Protein AF-K2A3T8-F1 (afdb_monomer)

Sequence (141 aa):
MDLGSLGITDIYPLSGCRWHETGGRLEVPNVKRKTVFPTKDASIVVTLHENHRIYYSSSNTEYKPFLLPPTEGDIRHAVQDYFRNKYNLELSVRPVHCKFFENNAPFVSCNAQIQKGNPIFDIYHKQKSWIFLKNTYTHIQ

Foldseek 3Di:
DDDDDPPPPPDPPDPPDPCVVCVNPPPDPPPPDDPPAPQQQAKEFEFEAAPLFKTFAPDDPARGTDIGGGHPDDPQVVVQCCCCVPPVWGKDKDPFPDWDDDPNGIHTYIYIYTDDDDDPTDIDGPVRVVVVVVVVVPPPD

Radius of gyration: 23.09 Å; Cα contacts (8 Å, |Δi|>4): 206; chains: 1; bounding box: 39×30×77 Å

Organism: NCBI:txid1234023

Solvent-accessible surface area (backbone atoms only — not comparable to full-atom values): 8668 Å² total; per-residue (Å²): 137,90,82,76,84,85,71,79,72,87,55,80,68,51,86,88,36,73,50,54,78,48,72,50,71,81,56,79,78,80,78,74,79,79,76,84,72,64,65,51,71,14,29,35,39,35,45,41,28,43,94,83,49,40,31,45,22,72,40,90,87,52,89,34,61,40,81,43,76,48,45,91,66,59,67,58,57,55,53,35,51,50,37,32,76,76,61,56,27,43,55,52,61,50,72,76,78,48,76,51,70,59,95,89,41,44,34,35,32,31,46,31,31,69,75,44,67,75,84,92,52,48,79,40,51,50,88,66,50,51,61,56,58,46,53,78,63,65,78,76,126

pLDDT: mean 81.4, std 18.1, range [31.66, 98.0]

Secondary structure (DSSP, 8-state):
-----------SSPTT-HHHHHTTTTS-----------SSS-EEEEEEEETTTEEE-SSSSS--PEEE---SS-HHHHHHHHHHHHH--EEEEPPP-EEEEETTEEEEEEEEEEEES---SPEEEHHHHHHHHHHHHHS--

Structure (mmCIF, N/CA/C/O backbone):
data_AF-K2A3T8-F1
#
_entry.id   AF-K2A3T8-F1
#
loop_
_atom_site.group_PDB
_atom_site.id
_atom_site.type_symbol
_atom_site.label_atom_id
_atom_site.label_alt_id
_atom_site.label_comp_id
_atom_site.label_asym_id
_atom_site.label_entity_id
_atom_site.label_seq_id
_atom_site.pdbx_PDB_ins_code
_atom_site.Cartn_x
_atom_site.Cartn_y
_atom_site.Cartn_z
_atom_site.occupancy
_atom_site.B_iso_or_equiv
_atom_site.auth_seq_id
_atom_site.auth_comp_id
_atom_site.auth_asym_id
_atom_site.auth_atom_id
_atom_site.pdbx_PDB_model_num
ATOM 1 N N . MET A 1 1 ? -19.105 10.559 -60.569 1.00 38.28 1 MET A N 1
ATOM 2 C CA . MET A 1 1 ? -17.667 10.341 -60.808 1.00 38.28 1 MET A CA 1
ATOM 3 C C . MET A 1 1 ? -16.965 10.778 -59.548 1.00 38.28 1 MET A C 1
ATOM 5 O O . MET A 1 1 ? -17.120 11.922 -59.146 1.00 38.28 1 MET A O 1
ATOM 9 N N . ASP A 1 2 ? -16.371 9.806 -58.875 1.00 41.78 2 ASP A N 1
ATOM 10 C CA . ASP A 1 2 ? -15.718 9.926 -57.579 1.00 41.78 2 ASP A CA 1
ATOM 11 C C . ASP A 1 2 ? -14.311 10.516 -57.772 1.00 41.78 2 ASP A C 1
ATOM 13 O O . ASP A 1 2 ? -13.561 10.038 -58.624 1.00 41.78 2 ASP A O 1
ATOM 17 N N . LEU A 1 3 ? -13.973 11.572 -57.030 1.00 44.66 3 LEU A N 1
ATOM 18 C CA . LEU A 1 3 ? -12.628 12.152 -56.967 1.00 44.66 3 LEU A CA 1
ATOM 19 C C . LEU A 1 3 ? -12.259 12.372 -55.496 1.00 44.66 3 LEU A C 1
ATOM 21 O O . LEU A 1 3 ? -12.270 13.484 -54.979 1.00 44.66 3 LEU A O 1
ATOM 25 N N . GLY A 1 4 ? -11.935 11.258 -54.840 1.00 41.69 4 GLY A N 1
ATOM 26 C CA . GLY A 1 4 ? -10.651 11.113 -54.159 1.00 41.69 4 GLY A CA 1
ATOM 27 C C . GLY A 1 4 ? -10.443 11.963 -52.910 1.00 41.69 4 GLY A C 1
ATOM 28 O O . GLY A 1 4 ? -9.790 12.999 -52.948 1.00 41.69 4 GLY A O 1
ATOM 29 N N . SER A 1 5 ? -10.921 11.429 -51.788 1.00 45.62 5 SER A N 1
ATOM 30 C CA . SER A 1 5 ? -10.419 11.656 -50.429 1.00 45.62 5 SER A CA 1
ATOM 31 C C . SER A 1 5 ? -8.904 11.951 -50.384 1.00 45.62 5 SER A C 1
ATOM 33 O O . SER A 1 5 ? -8.080 11.059 -50.583 1.00 45.62 5 SER A O 1
ATOM 35 N N . LEU A 1 6 ? -8.525 13.192 -50.061 1.00 46.28 6 LEU A N 1
ATOM 36 C CA . LEU A 1 6 ? -7.175 13.538 -49.598 1.00 46.28 6 LEU A CA 1
ATOM 37 C C . LEU A 1 6 ? -7.050 13.112 -48.129 1.00 46.28 6 LEU A C 1
ATOM 39 O O . LEU A 1 6 ? -7.064 13.921 -47.204 1.00 46.28 6 LEU A O 1
ATOM 43 N N . GLY A 1 7 ? -7.000 11.797 -47.922 1.00 49.09 7 GLY A N 1
ATOM 44 C CA . GLY A 1 7 ? -6.637 11.196 -46.651 1.00 49.09 7 GLY A CA 1
ATOM 45 C C . GLY A 1 7 ? -5.156 11.439 -46.398 1.00 49.09 7 GLY A C 1
ATOM 46 O O . GLY A 1 7 ? -4.314 10.685 -46.881 1.00 49.09 7 GLY A O 1
ATOM 47 N N . ILE A 1 8 ? -4.830 12.485 -45.639 1.00 57.69 8 ILE A N 1
ATOM 48 C CA . ILE A 1 8 ? -3.545 12.542 -44.943 1.00 57.69 8 ILE A CA 1
ATOM 49 C C . ILE A 1 8 ? -3.623 11.419 -43.915 1.00 57.69 8 ILE A C 1
ATOM 51 O O . ILE A 1 8 ? -4.215 11.561 -42.851 1.00 57.69 8 ILE A O 1
ATOM 55 N N . THR A 1 9 ? -3.143 10.240 -44.292 1.00 56.59 9 THR A N 1
ATOM 56 C CA . THR A 1 9 ? -2.990 9.144 -43.353 1.00 56.59 9 THR A CA 1
ATOM 57 C C . THR A 1 9 ? -1.958 9.612 -42.336 1.00 56.59 9 THR A C 1
ATOM 59 O O . THR A 1 9 ? -0.800 9.815 -42.706 1.00 56.59 9 THR A O 1
ATOM 62 N N . ASP A 1 10 ? -2.386 9.821 -41.093 1.00 56.00 10 ASP A N 1
ATOM 63 C CA . ASP A 1 10 ? -1.557 10.146 -39.926 1.00 56.00 10 ASP A CA 1
ATOM 64 C C . ASP A 1 10 ? -0.589 8.988 -39.600 1.00 56.00 10 ASP A C 1
ATOM 66 O O . ASP A 1 10 ? -0.636 8.368 -38.538 1.00 56.00 10 ASP A O 1
ATOM 70 N N . ILE A 1 11 ? 0.274 8.624 -40.549 1.00 67.19 11 ILE A N 1
ATOM 71 C CA . ILE A 1 11 ? 1.255 7.559 -40.394 1.00 67.19 11 ILE A CA 1
ATOM 72 C C . ILE A 1 11 ? 2.473 8.206 -39.761 1.00 67.19 11 ILE A C 1
ATOM 74 O O . ILE A 1 11 ? 3.304 8.826 -40.423 1.00 67.19 11 ILE A O 1
ATOM 78 N N . TYR A 1 12 ? 2.542 8.091 -38.439 1.00 64.81 12 TYR A N 1
ATOM 79 C CA . TYR A 1 12 ? 3.773 8.347 -37.720 1.00 64.81 12 TYR A CA 1
ATOM 80 C C . TYR A 1 12 ? 4.693 7.124 -37.854 1.00 64.81 12 TYR A C 1
ATOM 82 O O . TYR A 1 12 ? 4.239 5.997 -37.640 1.00 64.81 12 TYR A O 1
ATOM 90 N N . PRO A 1 13 ? 5.980 7.324 -38.166 1.00 73.94 13 PRO A N 1
ATOM 91 C CA . PRO A 1 13 ? 6.664 8.606 -38.348 1.00 73.94 13 PRO A CA 1
ATOM 92 C C . PRO A 1 13 ? 6.435 9.194 -39.743 1.00 73.94 13 PRO A C 1
ATOM 94 O O . PRO A 1 13 ? 6.400 8.457 -40.724 1.00 73.94 13 PRO A O 1
ATOM 97 N N . LEU A 1 14 ? 6.342 10.529 -39.820 1.00 81.62 14 LEU A N 1
ATOM 98 C CA . LEU A 1 14 ? 6.096 11.260 -41.068 1.00 81.62 14 LEU A CA 1
ATOM 99 C C . LEU A 1 14 ? 7.104 10.853 -42.154 1.00 81.62 14 LEU A C 1
ATOM 101 O O . LEU A 1 14 ? 8.319 10.899 -41.932 1.00 81.62 14 LEU A O 1
ATOM 105 N N . SER A 1 15 ? 6.614 10.494 -43.340 1.00 77.00 15 SER A N 1
ATOM 106 C CA . SER A 1 15 ? 7.471 10.176 -44.484 1.00 77.00 15 SER A CA 1
ATOM 107 C C . SER A 1 15 ? 8.388 11.363 -44.810 1.00 77.00 15 SER A C 1
ATOM 109 O O . SER A 1 15 ? 7.907 12.484 -44.963 1.00 77.00 15 SER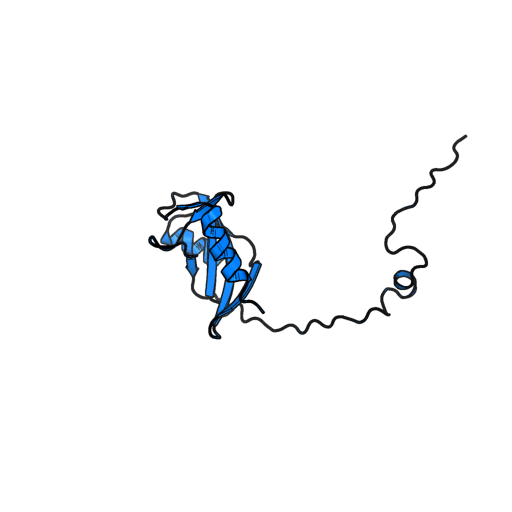 A O 1
ATOM 111 N N . GLY A 1 16 ? 9.699 11.122 -44.904 1.00 79.19 16 GLY A N 1
ATOM 112 C CA . GLY A 1 16 ? 10.710 12.161 -45.161 1.00 79.19 16 GLY A CA 1
ATOM 113 C C . GLY A 1 16 ? 11.230 12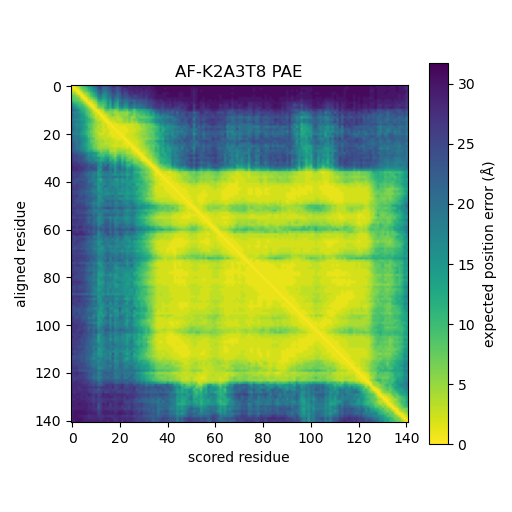.887 -43.914 1.00 79.19 16 GLY A C 1
ATOM 114 O O . GLY A 1 16 ? 12.072 13.773 -44.027 1.00 79.19 16 GLY A O 1
ATOM 115 N N . CYS A 1 17 ? 10.775 12.532 -42.706 1.00 84.00 17 CYS A N 1
ATOM 116 C CA . CYS A 1 17 ? 11.461 12.998 -41.503 1.00 84.00 17 CYS A CA 1
ATOM 117 C C . CYS A 1 17 ? 12.755 12.199 -41.276 1.00 84.00 17 CYS A C 1
ATOM 119 O O . CYS A 1 17 ? 12.817 10.990 -41.508 1.00 84.00 17 CYS A O 1
ATOM 121 N N . ARG A 1 18 ? 13.783 12.867 -40.742 1.00 83.38 18 ARG A N 1
ATOM 122 C CA . ARG A 1 18 ? 15.110 12.278 -40.486 1.00 83.38 18 ARG A CA 1
ATOM 123 C C . ARG A 1 18 ? 15.051 11.020 -39.613 1.00 83.38 18 ARG A C 1
ATOM 125 O O . ARG A 1 18 ? 15.867 10.116 -39.769 1.00 83.38 18 ARG A O 1
ATOM 132 N N . TRP A 1 19 ? 14.077 10.943 -38.708 1.00 84.81 19 TRP A N 1
ATOM 133 C CA . TRP A 1 19 ? 13.829 9.750 -37.899 1.00 84.81 19 TRP A CA 1
ATOM 134 C C . TRP A 1 19 ? 13.399 8.560 -38.767 1.00 84.81 19 TRP A C 1
ATOM 136 O O . TRP A 1 19 ? 13.959 7.477 -38.624 1.00 84.81 19 TRP A O 1
ATOM 146 N N . HIS A 1 20 ? 12.457 8.768 -39.695 1.00 84.81 20 HIS A N 1
ATOM 147 C CA . HIS A 1 20 ? 11.949 7.741 -40.611 1.00 84.81 20 HIS A CA 1
ATOM 148 C C . HIS A 1 20 ? 13.049 7.241 -41.556 1.00 84.81 20 HIS A C 1
ATOM 150 O O . HIS A 1 20 ? 13.225 6.039 -41.723 1.00 84.81 20 HIS A O 1
ATOM 156 N N . GLU A 1 21 ? 13.840 8.154 -42.121 1.00 87.62 21 GLU A N 1
ATOM 157 C CA . GLU A 1 21 ? 14.947 7.826 -43.034 1.00 87.62 21 GLU A CA 1
ATOM 158 C C . GLU A 1 21 ? 16.071 7.037 -42.355 1.00 87.62 21 GLU A C 1
ATOM 160 O O . GLU A 1 21 ? 16.705 6.179 -42.965 1.00 87.62 21 GLU A O 1
ATOM 165 N N . THR A 1 22 ? 16.322 7.322 -41.077 1.00 87.06 22 THR A N 1
ATOM 166 C CA . THR A 1 22 ? 17.421 6.706 -40.324 1.00 87.06 22 THR A CA 1
ATOM 167 C C . THR A 1 22 ? 16.967 5.545 -39.449 1.00 87.06 22 THR A C 1
ATOM 169 O O . THR A 1 22 ? 17.801 4.922 -38.792 1.00 87.06 22 THR A O 1
ATOM 172 N N . GLY A 1 23 ? 15.663 5.253 -39.409 1.00 84.88 23 GLY A N 1
ATOM 173 C CA . GLY A 1 23 ? 15.068 4.288 -38.484 1.00 84.88 23 GLY A CA 1
ATOM 174 C C . GLY A 1 23 ? 15.409 4.585 -37.020 1.00 84.88 23 GLY A C 1
ATOM 175 O O . GLY A 1 23 ? 15.660 3.659 -36.252 1.00 84.88 23 GLY A O 1
ATOM 176 N N . GLY A 1 24 ? 15.537 5.865 -36.658 1.00 82.62 24 GLY A N 1
ATOM 177 C CA . GLY A 1 24 ? 15.935 6.300 -35.317 1.00 82.62 24 GLY A CA 1
ATOM 178 C C . GLY A 1 24 ? 17.398 6.020 -34.935 1.00 82.62 24 GLY A C 1
ATOM 179 O O . GLY A 1 24 ? 17.764 6.213 -33.781 1.00 82.62 24 GLY A O 1
ATOM 180 N N . ARG A 1 25 ? 18.269 5.594 -35.863 1.00 85.44 25 ARG A N 1
ATOM 181 C CA . ARG A 1 25 ? 19.685 5.267 -35.565 1.00 85.44 25 ARG A CA 1
ATOM 182 C C . ARG A 1 25 ? 20.537 6.462 -35.132 1.00 85.44 25 ARG A C 1
ATOM 184 O O . ARG A 1 25 ? 21.615 6.261 -34.584 1.00 85.44 25 ARG A O 1
ATOM 191 N N . LEU A 1 26 ? 20.087 7.683 -35.417 1.00 86.88 26 LEU A N 1
ATOM 192 C CA . LEU A 1 26 ? 20.766 8.914 -35.003 1.00 86.88 26 LEU A CA 1
ATOM 193 C C . LEU A 1 26 ? 20.312 9.422 -33.630 1.00 86.88 26 LEU A C 1
ATOM 195 O O . LEU A 1 26 ? 20.892 10.382 -33.125 1.00 86.88 26 LEU A O 1
ATOM 199 N N . GLU A 1 27 ? 19.290 8.808 -33.031 1.00 84.06 27 GLU A N 1
ATOM 200 C CA . GLU A 1 27 ? 18.873 9.147 -31.675 1.00 84.06 27 GLU A CA 1
ATOM 201 C C . GLU A 1 27 ? 19.973 8.741 -30.697 1.00 84.06 27 GLU A C 1
ATOM 203 O O . GLU A 1 27 ? 20.479 7.618 -30.744 1.00 84.06 27 GLU A O 1
ATOM 208 N N . VAL A 1 28 ? 20.339 9.644 -29.786 1.00 82.69 28 VAL A N 1
ATOM 209 C CA . VAL A 1 28 ? 21.271 9.308 -28.708 1.00 82.69 28 VAL A CA 1
ATOM 210 C C . VAL A 1 28 ? 20.575 8.274 -27.822 1.00 82.69 28 VAL A C 1
ATOM 212 O O . VAL A 1 28 ? 19.563 8.603 -27.194 1.00 82.69 28 VAL A O 1
ATOM 215 N N . PRO A 1 29 ? 21.072 7.025 -27.740 1.00 76.81 29 PRO A N 1
ATOM 216 C CA . PRO A 1 29 ? 20.450 6.035 -26.885 1.00 76.81 29 PRO A CA 1
ATOM 217 C C . PRO A 1 29 ? 20.569 6.520 -25.443 1.00 76.81 29 PRO A C 1
ATOM 219 O O . PRO A 1 29 ? 21.664 6.630 -24.890 1.00 76.81 29 PRO A O 1
ATOM 222 N N . ASN A 1 30 ? 19.432 6.812 -24.813 1.00 75.50 30 ASN A N 1
ATOM 223 C CA . ASN A 1 30 ? 19.402 7.066 -23.383 1.00 75.50 30 ASN A CA 1
ATOM 224 C C . ASN A 1 30 ? 19.631 5.729 -22.668 1.00 75.50 30 ASN A C 1
ATOM 226 O O . ASN A 1 30 ? 18.689 4.985 -22.377 1.00 75.50 30 ASN A O 1
ATOM 230 N N . VAL A 1 31 ? 20.901 5.388 -22.442 1.00 73.56 31 VAL A N 1
ATOM 231 C CA . VAL A 1 31 ? 21.294 4.206 -21.675 1.00 73.56 31 VAL A CA 1
ATOM 232 C C . VAL A 1 31 ? 20.960 4.478 -20.212 1.00 73.56 31 VAL A C 1
ATOM 234 O O . VAL A 1 31 ? 21.792 4.927 -19.424 1.00 73.56 31 VAL A O 1
ATOM 237 N N . LYS A 1 32 ? 19.706 4.213 -19.837 1.00 67.56 32 LYS A N 1
ATOM 238 C CA . LYS A 1 32 ? 19.277 4.242 -18.439 1.00 67.56 32 LYS A CA 1
ATOM 239 C C . LYS A 1 32 ? 20.084 3.190 -17.682 1.00 67.56 32 LYS A C 1
ATOM 241 O O . LYS A 1 32 ? 19.848 1.991 -17.839 1.00 67.56 32 LYS A O 1
ATOM 246 N N . ARG A 1 33 ? 21.039 3.630 -16.858 1.00 60.06 33 ARG A N 1
ATOM 247 C CA . ARG A 1 33 ? 21.723 2.755 -15.899 1.00 60.06 33 ARG A CA 1
ATOM 248 C C . ARG A 1 33 ? 20.653 2.175 -14.976 1.00 60.06 33 ARG A C 1
ATOM 250 O O . ARG A 1 33 ? 20.040 2.908 -14.206 1.00 60.06 33 ARG A O 1
ATOM 257 N N . LYS A 1 34 ? 20.386 0.872 -15.088 1.00 59.66 34 LYS A N 1
ATOM 258 C CA . LYS A 1 34 ? 19.485 0.178 -14.165 1.00 59.66 34 LYS A CA 1
ATOM 259 C C . LYS A 1 34 ? 20.197 0.078 -12.820 1.00 59.66 34 LYS A C 1
ATOM 261 O O . LYS A 1 34 ? 21.029 -0.803 -12.629 1.00 59.66 34 LYS A O 1
ATOM 266 N N . THR A 1 35 ? 19.884 0.973 -11.893 1.00 66.19 35 THR A N 1
ATOM 267 C CA . THR A 1 35 ? 20.132 0.710 -10.478 1.00 66.19 35 THR A CA 1
ATOM 268 C C . THR A 1 35 ? 19.235 -0.460 -10.075 1.00 66.19 35 THR A C 1
ATOM 270 O O . THR A 1 35 ? 18.012 -0.414 -10.224 1.00 66.19 35 THR A O 1
ATOM 273 N N . VAL A 1 36 ? 19.846 -1.571 -9.661 1.00 80.94 36 VAL A N 1
ATOM 274 C CA . VAL A 1 36 ? 19.098 -2.747 -9.208 1.00 80.94 36 VAL A CA 1
ATOM 275 C C . VAL A 1 36 ? 18.532 -2.415 -7.834 1.00 80.94 36 VAL A C 1
ATOM 277 O O . VAL A 1 36 ? 19.265 -2.336 -6.856 1.00 80.94 36 VAL A O 1
ATOM 280 N N . PHE A 1 37 ? 17.226 -2.167 -7.768 1.00 87.06 37 PHE A N 1
ATOM 281 C CA . PHE A 1 37 ? 16.548 -1.930 -6.499 1.00 87.06 37 PHE A CA 1
ATOM 282 C C . PHE A 1 37 ? 16.298 -3.271 -5.782 1.00 87.06 37 PHE A C 1
ATOM 284 O O . PHE A 1 37 ? 15.644 -4.138 -6.385 1.00 87.06 37 PHE A O 1
ATOM 291 N N . PRO A 1 38 ? 16.748 -3.450 -4.522 1.00 90.81 38 PRO A N 1
ATOM 292 C CA . PRO A 1 38 ? 16.603 -4.693 -3.761 1.00 90.81 38 PRO A CA 1
ATOM 293 C C . PRO A 1 38 ? 15.147 -4.879 -3.315 1.00 90.81 38 PRO A C 1
ATOM 295 O O . PRO A 1 38 ? 14.762 -4.627 -2.183 1.00 90.81 38 PRO A O 1
ATOM 298 N N . THR A 1 39 ? 14.295 -5.286 -4.257 1.00 89.50 39 THR A N 1
ATOM 299 C CA . THR A 1 39 ? 12.838 -5.346 -4.049 1.00 89.50 39 THR A CA 1
ATOM 300 C C . THR A 1 39 ? 12.451 -6.416 -3.020 1.00 89.50 39 THR A C 1
ATOM 302 O O . THR A 1 39 ? 11.448 -6.245 -2.341 1.00 89.50 39 THR A O 1
ATOM 305 N N . LYS A 1 40 ? 13.244 -7.488 -2.891 1.00 90.62 40 LYS A N 1
ATOM 306 C CA . LYS A 1 40 ? 13.004 -8.576 -1.928 1.00 90.62 40 LYS A CA 1
ATOM 307 C C . LYS A 1 40 ? 13.293 -8.170 -0.483 1.00 90.62 40 LYS A C 1
ATOM 309 O O . LYS A 1 40 ? 12.602 -8.623 0.418 1.00 90.62 40 LYS A O 1
ATOM 314 N N . ASP A 1 41 ? 14.263 -7.280 -0.289 1.00 92.69 41 ASP A N 1
ATOM 315 C CA . ASP A 1 41 ? 14.647 -6.766 1.030 1.00 92.69 41 ASP A CA 1
ATOM 316 C C . ASP A 1 41 ? 13.826 -5.528 1.421 1.00 92.69 41 ASP A C 1
ATOM 318 O O . ASP A 1 41 ? 13.972 -4.990 2.518 1.00 92.69 41 ASP A O 1
ATOM 322 N N . ALA A 1 42 ? 12.964 -5.053 0.515 1.00 94.38 42 ALA A N 1
ATOM 323 C CA . ALA A 1 42 ? 12.215 -3.826 0.695 1.00 94.38 42 ALA A CA 1
ATOM 324 C C . ALA A 1 42 ? 10.978 -4.025 1.566 1.00 94.38 42 ALA A C 1
ATOM 326 O O . ALA A 1 42 ? 10.119 -4.855 1.267 1.00 94.38 42 ALA A O 1
ATOM 327 N N . SER A 1 43 ? 10.844 -3.192 2.595 1.00 96.38 43 SER A N 1
ATOM 328 C CA . SER A 1 43 ? 9.613 -3.133 3.384 1.00 96.38 43 SER A CA 1
ATOM 329 C C . SER A 1 43 ? 8.476 -2.540 2.553 1.00 96.38 43 SER A C 1
ATOM 331 O O . SER A 1 43 ? 8.692 -1.694 1.679 1.00 96.38 43 SER A O 1
ATOM 333 N N . ILE A 1 44 ? 7.248 -2.983 2.810 1.00 96.38 44 ILE A N 1
ATOM 334 C CA . ILE A 1 44 ? 6.098 -2.646 1.971 1.00 96.38 44 ILE A CA 1
ATOM 335 C C . ILE A 1 44 ? 5.245 -1.604 2.687 1.00 96.38 44 ILE A C 1
ATOM 337 O O . ILE A 1 44 ? 4.639 -1.871 3.724 1.00 96.38 44 ILE A O 1
ATOM 341 N N . VAL A 1 45 ? 5.161 -0.418 2.097 1.00 95.75 45 VAL A N 1
ATOM 342 C CA . VAL A 1 45 ? 4.259 0.652 2.511 1.00 95.75 45 VAL A CA 1
ATOM 343 C C . VAL A 1 45 ? 2.940 0.487 1.763 1.00 95.75 45 VAL A C 1
ATOM 345 O O . VAL A 1 45 ? 2.884 0.566 0.533 1.00 95.75 45 VAL A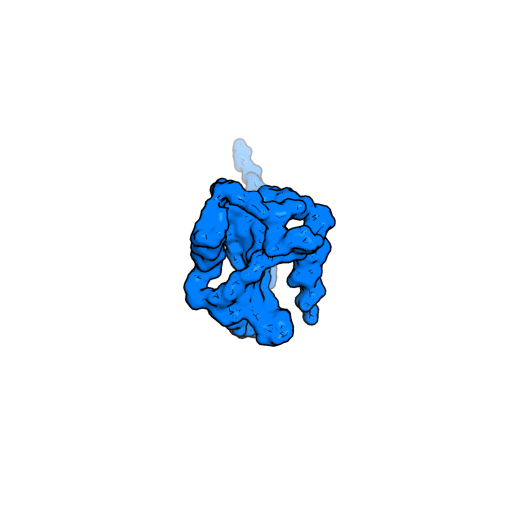 O 1
ATOM 348 N N . VAL A 1 46 ? 1.860 0.250 2.503 1.00 95.75 46 VAL A N 1
ATOM 349 C CA . VAL A 1 46 ? 0.520 0.050 1.949 1.00 95.75 46 VAL A CA 1
ATOM 350 C C . VAL A 1 46 ? -0.371 1.222 2.327 1.00 95.75 46 VAL A C 1
ATOM 352 O O . VAL A 1 46 ? -0.682 1.449 3.498 1.00 95.75 46 VAL A O 1
ATOM 355 N N . THR A 1 47 ? -0.831 1.945 1.311 1.00 94.25 47 THR A N 1
ATOM 356 C CA . THR A 1 47 ? -1.898 2.935 1.465 1.00 94.25 47 THR A CA 1
ATOM 357 C C . THR A 1 47 ? -3.240 2.245 1.266 1.00 94.25 47 THR A C 1
ATOM 359 O O . THR A 1 47 ? -3.599 1.889 0.139 1.00 94.25 47 THR A O 1
ATOM 362 N N . LEU A 1 48 ? -3.975 2.051 2.359 1.00 95.00 48 LEU A N 1
ATOM 363 C CA . LEU A 1 48 ? -5.294 1.429 2.341 1.00 95.00 48 LEU A CA 1
ATOM 364 C C . LEU A 1 48 ? -6.374 2.491 2.122 1.00 95.00 48 LEU A C 1
ATOM 366 O O . LEU A 1 48 ? -6.419 3.500 2.828 1.00 95.00 48 LEU A O 1
ATOM 370 N N . HIS A 1 49 ? -7.248 2.273 1.143 1.00 93.00 49 HIS A N 1
ATOM 371 C CA . HIS A 1 49 ? -8.285 3.238 0.801 1.00 93.00 49 HIS A CA 1
ATOM 372 C C . HIS A 1 49 ? -9.595 2.589 0.356 1.00 93.00 49 HIS A C 1
ATOM 374 O O . HIS A 1 49 ? -9.643 1.443 -0.086 1.00 93.00 49 HIS A O 1
ATOM 380 N N . GLU A 1 50 ? -10.651 3.391 0.349 1.00 90.25 50 GLU A N 1
ATOM 381 C CA . GLU A 1 50 ? -11.926 3.081 -0.282 1.00 90.25 50 GLU A CA 1
ATOM 382 C C . GLU A 1 50 ? -12.290 4.208 -1.256 1.00 90.25 50 GLU A C 1
ATOM 384 O O . GLU A 1 50 ? -12.344 5.394 -0.906 1.00 90.25 50 GLU A O 1
ATOM 389 N N . ASN A 1 51 ? -12.453 3.836 -2.531 1.00 85.19 51 ASN A N 1
ATOM 390 C CA . ASN A 1 51 ? -12.839 4.727 -3.632 1.00 85.19 51 ASN A CA 1
ATOM 391 C C . ASN A 1 51 ? -11.999 6.017 -3.767 1.00 85.19 51 ASN A C 1
ATOM 393 O O . ASN A 1 51 ? -12.498 7.029 -4.256 1.00 85.19 51 ASN A O 1
ATOM 397 N N . HIS A 1 52 ? -10.738 6.012 -3.309 1.00 80.50 52 HIS A N 1
ATOM 398 C CA . HIS A 1 52 ? -9.857 7.193 -3.222 1.00 80.50 52 HIS A CA 1
ATOM 399 C C . HIS A 1 52 ? -10.461 8.394 -2.465 1.00 80.50 52 HIS A C 1
ATOM 401 O O . HIS A 1 52 ? -10.017 9.534 -2.633 1.00 80.50 52 HIS A O 1
ATOM 407 N N . ARG A 1 53 ? -11.491 8.150 -1.650 1.00 83.44 53 ARG A N 1
ATOM 408 C CA . ARG A 1 53 ? -12.209 9.162 -0.861 1.00 83.44 53 ARG A CA 1
ATOM 409 C C . ARG A 1 53 ? -11.907 9.010 0.621 1.00 83.44 53 ARG A C 1
ATOM 411 O O . ARG A 1 53 ? -11.679 10.010 1.303 1.00 83.44 53 ARG A O 1
ATOM 418 N N . ILE A 1 54 ? -11.889 7.761 1.071 1.00 88.94 54 ILE A N 1
ATOM 419 C CA . ILE A 1 54 ? -11.610 7.347 2.439 1.00 88.94 54 ILE A CA 1
ATOM 420 C C . ILE A 1 54 ? -10.240 6.681 2.446 1.00 88.94 54 ILE A C 1
ATOM 422 O O . ILE A 1 54 ? -9.951 5.839 1.596 1.00 88.94 54 ILE A O 1
ATOM 426 N N . TYR A 1 55 ? -9.400 7.082 3.390 1.00 91.06 55 TYR A N 1
ATOM 427 C CA . TYR A 1 55 ? -8.105 6.474 3.653 1.00 91.06 55 TYR A CA 1
ATOM 428 C C . TYR A 1 55 ? -8.105 5.945 5.079 1.00 91.06 55 TYR A C 1
ATOM 430 O O . TYR A 1 55 ? -8.568 6.634 5.986 1.00 91.06 55 TYR A O 1
ATOM 438 N N . TYR A 1 56 ? -7.587 4.738 5.264 1.00 92.69 56 TYR A N 1
ATOM 439 C CA . TYR A 1 56 ? -7.527 4.095 6.571 1.00 92.69 56 TYR A CA 1
ATOM 440 C C . TYR A 1 56 ? -6.119 4.204 7.137 1.00 92.69 56 TYR A C 1
ATOM 442 O O . TYR A 1 56 ? -5.141 3.991 6.415 1.00 92.69 56 TYR A O 1
ATOM 450 N N . SER A 1 57 ? -6.029 4.535 8.421 1.00 91.75 57 SER A N 1
ATOM 451 C CA . SER A 1 57 ? -4.759 4.664 9.131 1.00 91.75 57 SER A CA 1
ATOM 452 C C . SER A 1 57 ? -4.428 3.409 9.934 1.00 91.75 57 SER A C 1
ATOM 454 O O . SER A 1 57 ? -5.311 2.760 10.490 1.00 91.75 57 SER A O 1
ATOM 456 N N . SER A 1 58 ? -3.138 3.099 10.043 1.00 90.69 58 SER A N 1
ATOM 457 C CA . SER A 1 58 ? -2.624 2.094 10.980 1.00 90.69 58 SER A CA 1
ATOM 458 C C . SER A 1 58 ? -2.521 2.606 12.426 1.00 90.69 58 SER A C 1
ATOM 460 O O . SER A 1 58 ? -2.236 1.825 13.332 1.00 90.69 58 SER A O 1
ATOM 462 N N . SER A 1 59 ? -2.735 3.907 12.646 1.00 87.56 59 SER A N 1
ATOM 463 C CA . SER A 1 59 ? -2.627 4.587 13.938 1.00 87.56 59 SER A CA 1
ATOM 464 C C . SER A 1 59 ? -3.829 5.492 14.195 1.00 87.56 59 SER A C 1
ATOM 466 O O . SER A 1 59 ? -4.362 6.091 13.259 1.00 87.56 59 SER A O 1
ATOM 468 N N . ASN A 1 60 ? -4.198 5.634 15.470 1.00 83.50 60 ASN A N 1
ATOM 469 C CA . ASN A 1 60 ? -5.378 6.396 15.878 1.00 83.50 60 ASN A CA 1
ATOM 470 C C . ASN A 1 60 ? -5.101 7.884 16.151 1.00 83.50 60 ASN A C 1
ATOM 472 O O . ASN A 1 60 ? -6.020 8.673 16.354 1.00 83.50 60 ASN A O 1
ATOM 476 N N . THR A 1 61 ? -3.830 8.289 16.206 1.00 83.12 61 THR A N 1
ATOM 477 C CA . THR A 1 61 ? -3.450 9.676 16.527 1.00 83.12 61 THR A CA 1
ATOM 478 C C . THR A 1 61 ? -3.244 10.516 15.274 1.00 83.12 61 THR A C 1
ATOM 480 O O . THR A 1 61 ? -3.661 11.670 15.204 1.00 83.12 61 THR A O 1
ATOM 483 N N . GLU A 1 62 ? -2.606 9.938 14.262 1.00 84.12 62 GLU A N 1
ATOM 484 C CA . GLU A 1 62 ? -2.298 10.588 12.995 1.00 84.12 62 GLU A CA 1
ATOM 485 C C . GLU A 1 62 ? -2.392 9.587 11.847 1.00 84.12 62 GLU A C 1
ATOM 487 O O . GLU A 1 62 ? -2.275 8.376 12.046 1.00 84.12 62 GLU A O 1
ATOM 492 N N . TYR A 1 63 ? -2.589 10.102 10.632 1.00 85.44 63 TYR A N 1
ATOM 493 C CA . TYR A 1 63 ? -2.628 9.251 9.452 1.00 85.44 63 TYR A CA 1
ATOM 494 C C . TYR A 1 63 ? -1.267 8.586 9.237 1.00 85.44 63 TYR A C 1
ATOM 496 O O . TYR A 1 63 ? -0.272 9.266 8.981 1.00 85.44 63 TYR A O 1
ATOM 504 N N . LYS A 1 64 ? -1.247 7.253 9.276 1.00 89.31 64 LYS A N 1
ATOM 505 C CA . LYS A 1 64 ? -0.083 6.433 8.951 1.00 89.31 64 LYS A CA 1
ATOM 506 C C . LYS A 1 64 ? -0.461 5.319 7.982 1.00 89.31 64 LYS A C 1
ATOM 508 O O . LYS A 1 64 ? -1.465 4.640 8.206 1.00 89.31 64 LYS A O 1
ATOM 513 N N . PRO A 1 65 ? 0.343 5.084 6.929 1.00 92.00 65 PRO A N 1
ATOM 514 C CA . PRO A 1 65 ? 0.170 3.904 6.096 1.00 92.00 65 PRO A CA 1
ATOM 515 C C . PRO A 1 65 ? 0.449 2.630 6.906 1.00 92.00 65 PRO A C 1
ATOM 517 O O . PRO A 1 65 ? 0.993 2.665 8.015 1.00 92.00 65 PRO A O 1
ATOM 520 N N . PHE A 1 66 ? 0.083 1.482 6.346 1.00 94.88 66 PHE A N 1
ATOM 521 C CA . PHE A 1 66 ? 0.422 0.191 6.932 1.00 94.88 66 PHE A CA 1
ATOM 522 C C . PHE A 1 66 ? 1.814 -0.214 6.469 1.00 94.88 66 PHE A C 1
ATOM 524 O O . PHE A 1 66 ? 2.091 -0.213 5.270 1.00 94.88 66 PHE A O 1
ATOM 531 N N . LEU A 1 67 ? 2.676 -0.563 7.420 1.00 95.00 67 LEU A N 1
ATOM 532 C CA . LEU A 1 67 ? 4.016 -1.053 7.138 1.00 95.00 67 LEU A CA 1
ATOM 533 C C . LEU A 1 67 ? 4.045 -2.569 7.305 1.00 95.00 67 LEU A C 1
ATOM 535 O O . LEU A 1 67 ? 3.720 -3.092 8.372 1.00 95.00 67 LEU A O 1
ATOM 539 N N . LEU A 1 68 ? 4.408 -3.262 6.233 1.00 96.12 68 LEU A N 1
ATOM 540 C CA . LEU A 1 68 ? 4.558 -4.710 6.193 1.00 96.12 68 LEU A CA 1
ATOM 541 C C . LEU A 1 68 ? 6.043 -5.061 6.020 1.00 96.12 68 LEU A C 1
ATOM 543 O O . LEU A 1 68 ? 6.785 -4.295 5.391 1.00 96.12 68 LEU A O 1
ATOM 547 N N . PRO A 1 69 ? 6.481 -6.213 6.557 1.00 95.69 69 PRO A N 1
ATOM 548 C CA . PRO A 1 69 ? 7.852 -6.667 6.389 1.00 95.69 69 PRO A CA 1
ATOM 549 C C . PRO A 1 69 ? 8.159 -6.976 4.914 1.00 95.69 69 PRO A C 1
ATOM 551 O O . PRO A 1 69 ? 7.232 -7.178 4.118 1.00 95.69 69 PRO A O 1
ATOM 554 N N . PRO A 1 70 ? 9.449 -7.050 4.550 1.00 95.12 70 PRO A N 1
ATOM 555 C CA . PRO A 1 70 ? 9.862 -7.551 3.249 1.00 95.12 70 PRO A CA 1
ATOM 556 C C . PRO A 1 70 ? 9.321 -8.956 2.986 1.00 95.12 70 PRO A C 1
ATOM 558 O O . PRO A 1 70 ? 9.044 -9.728 3.909 1.00 95.12 70 PRO A O 1
ATOM 561 N N . THR A 1 71 ? 9.171 -9.292 1.710 1.00 94.19 71 THR A N 1
ATOM 562 C CA . THR A 1 71 ? 8.677 -10.600 1.286 1.00 94.19 71 THR A CA 1
ATOM 563 C C . THR A 1 71 ? 9.546 -11.159 0.173 1.00 94.19 71 THR A C 1
ATOM 565 O O . THR A 1 71 ? 9.942 -10.450 -0.752 1.00 94.19 71 THR A O 1
ATOM 568 N N . GLU A 1 72 ? 9.818 -12.460 0.245 1.00 90.44 72 GLU A N 1
ATOM 569 C CA . GLU A 1 72 ? 10.505 -13.178 -0.828 1.00 90.44 72 GLU A CA 1
ATOM 570 C C . GLU A 1 72 ? 9.597 -13.422 -2.043 1.00 90.44 72 GLU A C 1
ATOM 572 O O . GLU A 1 72 ? 10.093 -13.627 -3.155 1.00 90.44 72 GLU A O 1
ATOM 577 N N . GLY A 1 73 ? 8.276 -13.414 -1.821 1.00 90.19 73 GLY A N 1
ATOM 578 C CA . GLY A 1 73 ? 7.250 -13.719 -2.811 1.00 90.19 73 GLY A CA 1
ATOM 579 C C . GLY A 1 73 ? 6.707 -12.496 -3.550 1.00 90.19 73 GLY A C 1
ATOM 580 O O . GLY A 1 73 ? 7.304 -11.421 -3.598 1.00 90.19 73 GLY A O 1
ATOM 581 N N . ASP A 1 74 ? 5.534 -12.670 -4.157 1.00 93.94 74 ASP A N 1
ATOM 582 C CA . ASP A 1 74 ? 4.837 -11.582 -4.834 1.00 93.94 74 ASP A CA 1
ATOM 583 C C . ASP A 1 74 ? 4.208 -10.610 -3.818 1.00 93.94 74 ASP A C 1
ATOM 585 O O . ASP A 1 74 ? 3.401 -10.996 -2.970 1.00 93.94 74 ASP A O 1
ATOM 589 N N . ILE A 1 75 ? 4.557 -9.325 -3.937 1.00 94.75 75 ILE A N 1
ATOM 590 C CA . ILE A 1 75 ? 4.113 -8.256 -3.026 1.00 94.75 75 ILE A CA 1
ATOM 591 C C . ILE A 1 75 ? 2.586 -8.161 -2.968 1.00 94.75 75 ILE A C 1
ATOM 593 O O . ILE A 1 75 ? 2.031 -7.923 -1.897 1.00 94.75 75 ILE A O 1
ATOM 597 N N . ARG A 1 76 ? 1.883 -8.346 -4.095 1.00 96.62 76 ARG A N 1
ATOM 598 C CA . ARG A 1 76 ? 0.416 -8.270 -4.109 1.00 96.62 76 ARG A CA 1
ATOM 599 C C . ARG A 1 76 ? -0.174 -9.369 -3.230 1.00 96.62 76 ARG A C 1
ATOM 601 O O . ARG A 1 76 ? -1.026 -9.052 -2.402 1.00 96.62 76 ARG A O 1
ATOM 608 N N . HIS A 1 77 ? 0.281 -10.609 -3.385 1.00 96.81 77 HIS A N 1
ATOM 609 C CA . HIS A 1 77 ? -0.210 -11.725 -2.575 1.00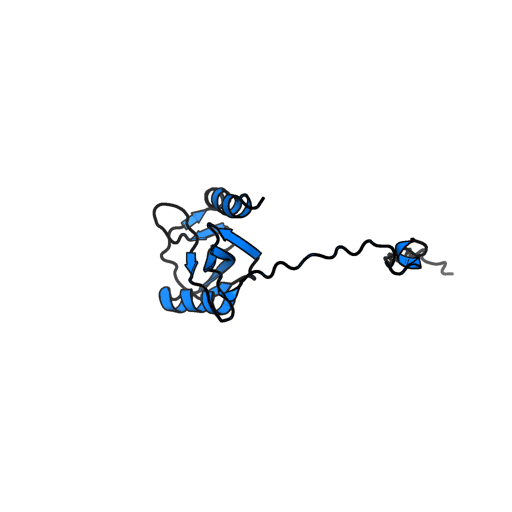 96.81 77 HIS A CA 1
ATOM 610 C C . HIS A 1 77 ? 0.147 -11.544 -1.098 1.00 96.81 77 HIS A C 1
ATOM 612 O O . HIS A 1 77 ? -0.730 -11.667 -0.250 1.00 96.81 77 HIS A O 1
ATOM 618 N N . ALA A 1 78 ? 1.379 -11.124 -0.790 1.00 97.06 78 ALA A N 1
ATOM 619 C CA . ALA A 1 78 ? 1.803 -10.868 0.587 1.00 97.06 78 ALA A CA 1
ATOM 620 C C . ALA A 1 78 ? 0.922 -9.819 1.292 1.00 97.06 78 ALA A C 1
ATOM 622 O O . ALA A 1 78 ? 0.506 -10.0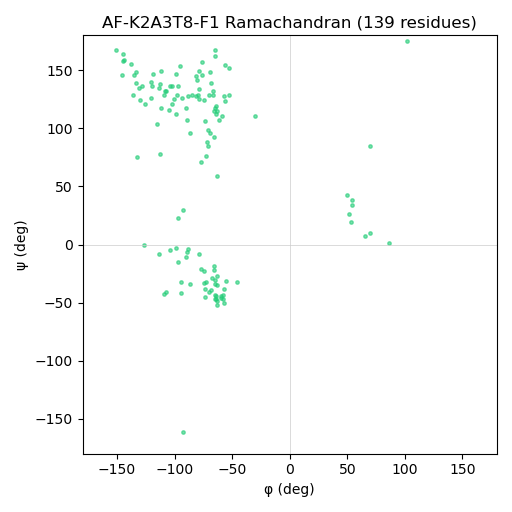10 2.435 1.00 97.06 78 ALA A O 1
ATOM 623 N N . VAL A 1 79 ? 0.583 -8.725 0.598 1.00 97.62 79 VAL A N 1
ATOM 624 C CA . VAL A 1 79 ? -0.333 -7.702 1.123 1.00 97.62 79 VAL A CA 1
ATOM 625 C C . VAL A 1 79 ? -1.738 -8.280 1.310 1.00 97.62 79 VAL A C 1
ATOM 627 O O . VAL A 1 79 ? -2.342 -8.084 2.362 1.00 97.62 79 VAL A O 1
ATOM 630 N N . GLN A 1 80 ? -2.269 -9.005 0.323 1.00 98.00 80 GLN A N 1
ATOM 631 C CA . GLN A 1 80 ? -3.600 -9.613 0.424 1.00 98.00 80 GLN A CA 1
ATOM 632 C C . GLN A 1 80 ? -3.699 -10.584 1.602 1.00 98.00 80 GLN A C 1
ATOM 634 O O . GLN A 1 80 ? -4.656 -10.506 2.372 1.00 98.00 80 GLN A O 1
ATOM 639 N N . ASP A 1 81 ? -2.706 -11.452 1.773 1.00 97.56 81 ASP A N 1
ATOM 640 C CA . ASP A 1 81 ? -2.688 -12.453 2.834 1.00 97.56 81 ASP A CA 1
ATOM 641 C C . ASP A 1 81 ? -2.537 -11.810 4.214 1.00 97.56 81 ASP A C 1
ATOM 643 O O . ASP A 1 81 ? -3.242 -12.200 5.144 1.00 97.56 81 ASP A O 1
ATOM 647 N N . TYR A 1 82 ? -1.708 -10.770 4.354 1.00 97.56 82 TYR A N 1
ATOM 648 C CA . TYR A 1 82 ? -1.588 -10.025 5.610 1.00 97.56 82 TYR A CA 1
ATOM 649 C C . TYR A 1 82 ? -2.939 -9.461 6.067 1.00 97.56 82 TYR A C 1
ATOM 651 O O . TYR A 1 82 ? -3.349 -9.670 7.210 1.00 97.56 82 TYR A O 1
ATOM 659 N N . PHE A 1 83 ? -3.661 -8.775 5.175 1.00 97.44 83 PHE A N 1
ATOM 660 C CA . PHE A 1 83 ? -4.937 -8.158 5.536 1.00 97.44 83 PHE A CA 1
ATOM 661 C C . PHE A 1 83 ? -6.076 -9.167 5.692 1.00 97.44 83 PHE A C 1
ATOM 663 O O . PHE A 1 83 ? -6.918 -8.991 6.578 1.00 97.44 83 PHE A O 1
ATOM 670 N N . ARG A 1 84 ? -6.068 -10.254 4.912 1.00 97.62 84 ARG A N 1
ATOM 671 C CA . ARG A 1 84 ? -7.016 -11.358 5.080 1.00 97.62 84 ARG A CA 1
ATOM 672 C C . ARG A 1 84 ? -6.828 -12.028 6.438 1.00 97.62 84 ARG A C 1
ATOM 674 O O . ARG A 1 84 ? -7.782 -12.139 7.196 1.00 97.62 84 ARG A O 1
ATOM 681 N N . ASN A 1 85 ? -5.601 -12.416 6.775 1.00 97.12 85 ASN A N 1
ATOM 682 C CA . ASN A 1 85 ? -5.331 -13.203 7.977 1.00 97.12 85 ASN A CA 1
ATOM 683 C C . ASN A 1 85 ? -5.447 -12.372 9.259 1.00 97.12 85 ASN A C 1
ATOM 685 O O . ASN A 1 85 ? -5.936 -12.867 10.269 1.00 97.12 85 ASN A O 1
ATOM 689 N N . LYS A 1 86 ? -5.003 -11.109 9.232 1.00 96.19 86 LYS A N 1
ATOM 690 C CA . LYS A 1 86 ? -4.968 -10.260 10.431 1.00 96.19 86 LYS A CA 1
ATOM 691 C C . LYS A 1 86 ? -6.274 -9.515 10.692 1.00 96.19 86 LYS A C 1
ATOM 693 O O . LYS A 1 86 ? -6.611 -9.281 11.847 1.00 96.19 86 LYS A O 1
ATOM 698 N N . TYR A 1 87 ? -6.983 -9.119 9.636 1.00 96.06 87 TYR A N 1
ATOM 699 C CA . TYR A 1 87 ? -8.145 -8.229 9.744 1.00 96.06 87 TYR A CA 1
ATOM 700 C C . TYR A 1 87 ? -9.408 -8.782 9.081 1.00 96.06 87 TYR A C 1
ATOM 702 O O . TYR A 1 87 ? -10.437 -8.113 9.109 1.00 96.06 87 TYR A O 1
ATOM 710 N N . ASN A 1 88 ? -9.353 -9.977 8.483 1.00 97.12 88 ASN A N 1
ATOM 711 C CA . ASN A 1 88 ? -10.456 -10.548 7.710 1.00 97.12 88 ASN A CA 1
ATOM 712 C C . ASN A 1 88 ? -10.949 -9.605 6.591 1.00 97.12 88 ASN A C 1
ATOM 714 O O . ASN A 1 88 ? -12.149 -9.479 6.340 1.00 97.12 88 ASN A O 1
ATOM 718 N N . LEU A 1 89 ? -10.009 -8.903 5.943 1.00 96.94 89 LEU A N 1
ATOM 719 C CA . LEU A 1 89 ? -10.286 -7.981 4.841 1.00 96.94 89 LEU A CA 1
ATOM 720 C C . LEU A 1 89 ? -9.821 -8.574 3.510 1.00 96.94 89 LEU A C 1
ATOM 722 O O . LEU A 1 89 ? -8.675 -9.001 3.371 1.00 96.94 89 LEU A O 1
ATOM 726 N N . GLU A 1 90 ? -10.687 -8.532 2.499 1.00 97.19 90 GLU A N 1
ATOM 727 C CA . GLU A 1 90 ? -10.302 -8.846 1.122 1.00 97.19 90 GLU A CA 1
ATOM 728 C C . GLU A 1 90 ? -9.917 -7.564 0.389 1.00 97.19 90 GLU A C 1
ATOM 730 O O . GLU A 1 90 ? -10.705 -6.616 0.333 1.00 97.19 90 GLU A O 1
ATOM 735 N N . LEU A 1 91 ? -8.715 -7.538 -0.197 1.00 97.19 91 LEU A N 1
ATOM 736 C CA . LEU A 1 91 ? -8.163 -6.354 -0.854 1.00 97.19 91 LEU A CA 1
ATOM 737 C C . LEU A 1 91 ? -7.884 -6.565 -2.347 1.00 97.19 91 LEU A C 1
ATOM 739 O O . LEU A 1 91 ? -7.405 -7.615 -2.779 1.00 97.19 91 LEU A O 1
ATOM 743 N N . SER A 1 92 ? -8.060 -5.493 -3.119 1.00 97.31 92 SER A N 1
ATOM 744 C CA . SER A 1 92 ? -7.494 -5.330 -4.459 1.00 97.31 92 SER A CA 1
ATOM 745 C C . SER A 1 92 ? -6.227 -4.475 -4.378 1.00 97.31 92 SER A C 1
ATOM 747 O O . SER A 1 92 ? -6.306 -3.274 -4.112 1.00 97.31 92 SER A O 1
ATOM 749 N N . VAL A 1 93 ? -5.061 -5.070 -4.641 1.00 96.75 93 VAL A N 1
ATOM 750 C CA . VAL A 1 93 ? -3.751 -4.402 -4.535 1.00 96.75 93 VAL A CA 1
ATOM 751 C C . VAL A 1 93 ? -3.251 -3.971 -5.914 1.00 96.75 93 VAL A C 1
ATOM 753 O O . VAL A 1 93 ? -3.139 -4.775 -6.845 1.00 96.75 93 VAL A O 1
ATOM 756 N N . ARG A 1 94 ? -2.941 -2.679 -6.057 1.00 94.44 94 ARG A N 1
ATOM 757 C CA . ARG A 1 94 ? -2.365 -2.096 -7.276 1.00 94.44 94 ARG A CA 1
ATOM 758 C C . ARG A 1 94 ? -0.872 -2.443 -7.390 1.00 94.44 94 ARG A C 1
ATOM 760 O O . ARG A 1 94 ? -0.235 -2.711 -6.373 1.00 94.44 94 ARG A O 1
ATOM 767 N N . PRO A 1 95 ? -0.288 -2.411 -8.603 1.00 93.81 95 PRO A N 1
ATOM 768 C CA . PRO A 1 95 ? 1.157 -2.540 -8.768 1.00 93.81 95 PRO A CA 1
ATOM 769 C C . PRO A 1 95 ? 1.937 -1.543 -7.902 1.00 93.81 95 PRO A C 1
ATOM 771 O O . PRO A 1 95 ? 1.460 -0.440 -7.615 1.00 93.81 95 PRO A O 1
ATOM 774 N N . VAL A 1 96 ? 3.155 -1.932 -7.522 1.00 93.44 96 VAL A N 1
ATOM 775 C CA . VAL A 1 96 ? 4.108 -1.035 -6.860 1.00 93.44 96 VAL A CA 1
ATOM 776 C C . VAL A 1 96 ? 4.334 0.180 -7.753 1.00 93.44 96 VAL A C 1
ATOM 778 O O . VAL A 1 96 ? 4.721 0.035 -8.912 1.00 93.44 96 VAL A O 1
ATOM 781 N N . HIS A 1 97 ? 4.083 1.370 -7.214 1.00 88.00 97 HIS A N 1
ATOM 782 C CA . HIS A 1 97 ? 4.150 2.627 -7.965 1.00 88.00 97 HIS A CA 1
ATOM 783 C C . HIS A 1 97 ? 5.281 3.542 -7.486 1.00 88.00 97 HIS A C 1
ATOM 785 O O . HIS A 1 97 ? 5.563 4.546 -8.130 1.00 88.00 97 HIS A O 1
ATOM 791 N N . CYS A 1 98 ? 5.939 3.202 -6.375 1.00 87.62 98 CYS A N 1
ATOM 792 C CA . CYS A 1 98 ? 7.113 3.914 -5.888 1.00 87.62 98 CYS A CA 1
ATOM 793 C C . CYS A 1 98 ? 8.091 2.945 -5.214 1.00 87.62 98 CYS A C 1
ATOM 795 O O . CYS A 1 98 ? 7.675 1.965 -4.591 1.00 87.62 98 CYS A O 1
ATOM 797 N N . LYS A 1 99 ? 9.385 3.226 -5.366 1.00 91.62 99 LYS A N 1
ATOM 798 C CA . LYS A 1 99 ? 10.501 2.522 -4.734 1.00 91.62 99 LYS A CA 1
ATOM 799 C C . LYS A 1 99 ? 11.476 3.577 -4.228 1.00 91.62 99 LYS A C 1
ATOM 801 O O . LYS A 1 99 ? 11.833 4.464 -5.001 1.00 91.62 99 LYS A O 1
ATOM 806 N N . PHE A 1 100 ? 11.880 3.501 -2.970 1.00 88.19 100 PHE A N 1
ATOM 807 C CA . PHE A 1 100 ? 12.733 4.516 -2.354 1.00 88.19 100 PHE A CA 1
ATOM 808 C C . PHE A 1 100 ? 13.602 3.914 -1.251 1.00 88.19 100 PHE A C 1
ATOM 810 O O . PHE A 1 100 ? 13.395 2.772 -0.842 1.00 88.19 100 PHE A O 1
ATOM 817 N N . PHE A 1 101 ? 14.592 4.681 -0.804 1.00 87.19 101 PHE A N 1
ATOM 818 C CA . PHE A 1 101 ? 15.381 4.367 0.378 1.00 87.19 101 PHE A CA 1
ATOM 819 C C . PHE A 1 101 ? 15.086 5.403 1.456 1.00 87.19 101 PHE A C 1
ATOM 821 O O . PHE A 1 101 ? 15.030 6.594 1.167 1.00 87.19 101 PHE A O 1
ATOM 828 N N . GLU A 1 102 ? 14.938 4.953 2.693 1.00 86.62 102 GLU A N 1
ATOM 829 C CA . GLU A 1 102 ? 14.858 5.810 3.872 1.00 86.62 102 GLU A CA 1
ATOM 830 C C . GLU A 1 102 ? 15.859 5.269 4.892 1.00 86.62 102 GLU A C 1
ATOM 832 O O . GLU A 1 102 ? 15.851 4.079 5.198 1.00 86.62 102 GLU A O 1
ATOM 837 N N . ASN A 1 103 ? 16.789 6.111 5.356 1.00 87.31 103 ASN A N 1
ATOM 838 C CA . ASN A 1 103 ? 17.882 5.709 6.254 1.00 87.31 103 ASN A CA 1
ATOM 839 C C . ASN A 1 103 ? 18.660 4.466 5.771 1.00 87.31 103 ASN A C 1
ATOM 841 O O . ASN A 1 103 ? 18.982 3.576 6.555 1.00 87.31 103 ASN A O 1
ATOM 845 N N . ASN A 1 104 ? 18.951 4.399 4.465 1.00 86.31 104 ASN A N 1
ATOM 846 C CA . ASN A 1 104 ? 19.625 3.274 3.800 1.00 86.31 104 ASN A CA 1
ATOM 847 C C . ASN A 1 104 ? 18.837 1.942 3.791 1.00 86.31 104 ASN A C 1
ATOM 849 O O . ASN A 1 104 ? 19.359 0.926 3.335 1.00 86.31 104 ASN A O 1
ATOM 853 N N . ALA A 1 105 ? 17.578 1.937 4.235 1.00 90.56 105 ALA A N 1
ATOM 854 C CA . ALA A 1 105 ? 16.681 0.791 4.134 1.00 90.56 105 ALA A CA 1
ATOM 855 C C . ALA A 1 105 ? 15.763 0.928 2.903 1.00 90.56 105 ALA A C 1
ATOM 857 O O . ALA A 1 105 ? 15.253 2.021 2.644 1.00 90.56 105 ALA A O 1
ATOM 858 N N . PRO A 1 106 ? 15.556 -0.143 2.116 1.00 94.25 106 PRO A N 1
ATOM 859 C CA . PRO A 1 106 ? 14.703 -0.097 0.935 1.00 94.25 106 PRO A CA 1
ATOM 860 C C . PRO A 1 106 ? 13.214 -0.207 1.289 1.00 94.25 106 PRO A C 1
ATOM 862 O O . PRO A 1 106 ? 12.806 -1.003 2.135 1.00 94.25 106 PRO A O 1
ATOM 865 N N . PHE A 1 107 ? 12.385 0.546 0.568 1.00 94.25 107 PHE A N 1
ATOM 866 C CA . PHE A 1 107 ? 10.930 0.527 0.684 1.00 94.25 107 PHE A CA 1
ATOM 867 C C . PHE A 1 107 ? 10.250 0.503 -0.684 1.00 94.25 107 PHE A C 1
ATOM 869 O O . PHE A 1 107 ? 10.695 1.124 -1.654 1.00 94.25 107 PHE A O 1
ATOM 876 N N . VAL A 1 108 ? 9.116 -0.186 -0.750 1.00 94.62 108 VAL A N 1
ATOM 877 C CA . VAL A 1 108 ? 8.202 -0.172 -1.895 1.00 94.62 108 VAL A CA 1
ATOM 878 C C . VAL A 1 108 ? 6.834 0.311 -1.453 1.00 94.62 108 VAL A C 1
ATOM 880 O O . VAL A 1 108 ? 6.358 -0.066 -0.389 1.00 94.62 108 VAL A O 1
ATOM 883 N N . SER A 1 109 ? 6.179 1.126 -2.275 1.00 93.19 109 SER A N 1
ATOM 884 C CA . SER A 1 109 ? 4.837 1.631 -1.981 1.00 93.19 109 SER A CA 1
ATOM 885 C C . SER A 1 109 ? 3.800 1.086 -2.954 1.00 93.19 109 SER A C 1
ATOM 887 O O . SER A 1 109 ? 4.000 1.076 -4.177 1.00 93.19 109 SER A O 1
ATOM 889 N N . CYS A 1 110 ? 2.666 0.652 -2.409 1.00 94.25 110 CYS A N 1
ATOM 890 C CA . CYS A 1 110 ? 1.505 0.215 -3.170 1.00 94.25 110 CYS A CA 1
ATOM 891 C C . CYS A 1 110 ? 0.198 0.733 -2.554 1.00 94.25 110 CYS A C 1
ATOM 893 O O . CYS A 1 110 ? 0.107 1.042 -1.366 1.00 94.25 110 CYS A O 1
ATOM 895 N N . ASN A 1 111 ? -0.826 0.830 -3.399 1.00 94.56 111 ASN A N 1
ATOM 896 C CA . ASN A 1 111 ? -2.169 1.216 -2.981 1.00 94.56 111 ASN A CA 1
ATOM 897 C C . ASN A 1 111 ? -3.048 -0.029 -2.945 1.00 94.56 111 ASN A C 1
ATOM 899 O O . ASN A 1 111 ? -3.013 -0.834 -3.882 1.00 94.56 111 ASN A O 1
ATOM 903 N N . ALA A 1 112 ? -3.856 -0.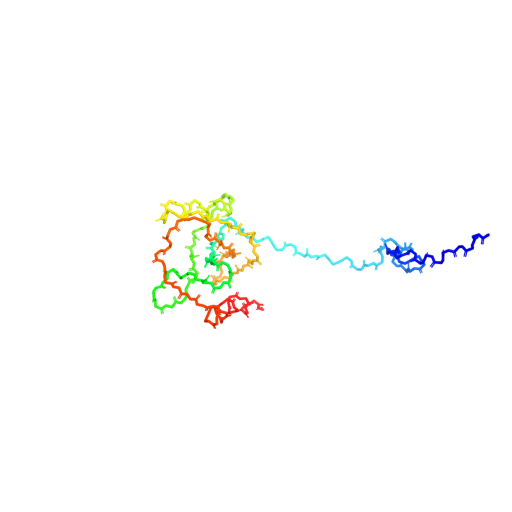162 -1.902 1.00 96.31 112 ALA A N 1
ATOM 904 C CA . ALA A 1 112 ? -4.778 -1.273 -1.743 1.00 96.31 112 ALA A CA 1
ATOM 905 C C . ALA A 1 112 ? -6.195 -0.769 -1.462 1.00 96.31 112 ALA A C 1
ATOM 907 O O . ALA A 1 112 ? -6.400 0.141 -0.659 1.00 96.31 112 ALA A O 1
ATOM 908 N N . GLN A 1 113 ? -7.170 -1.382 -2.130 1.00 96.00 113 GLN A N 1
ATOM 909 C CA . GLN A 1 113 ? -8.583 -1.072 -1.970 1.00 96.00 113 GLN A CA 1
ATOM 910 C C . GLN A 1 113 ? -9.306 -2.205 -1.253 1.00 96.00 113 GLN A C 1
ATOM 912 O O . GLN A 1 113 ? -9.237 -3.345 -1.713 1.00 96.00 113 GLN A O 1
ATOM 917 N N . ILE A 1 114 ? -10.050 -1.883 -0.195 1.00 95.31 114 ILE A N 1
ATOM 918 C CA . ILE A 1 114 ? -10.935 -2.847 0.471 1.00 95.31 114 ILE A CA 1
ATOM 919 C C . ILE A 1 114 ? -12.070 -3.233 -0.485 1.00 95.31 114 ILE A C 1
ATOM 921 O O . ILE A 1 114 ? -12.703 -2.368 -1.086 1.00 95.31 114 ILE A O 1
ATOM 925 N N . GLN A 1 115 ? -12.277 -4.537 -0.668 1.00 95.25 115 GLN A N 1
ATOM 926 C CA . GLN A 1 115 ? -13.358 -5.118 -1.471 1.00 95.25 115 GLN A CA 1
ATOM 927 C C . GLN A 1 115 ? -14.427 -5.754 -0.584 1.00 95.25 115 GLN A C 1
ATOM 92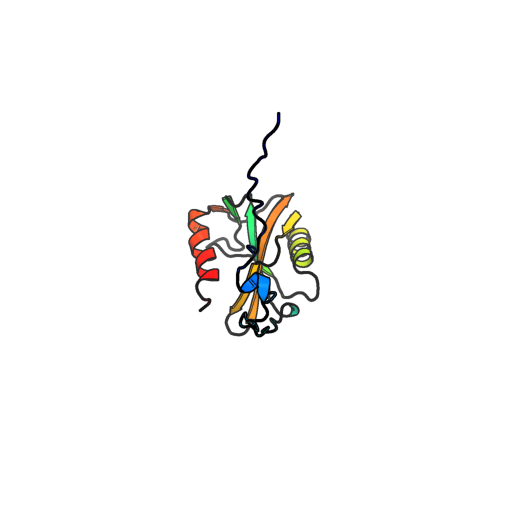9 O O . GLN A 1 115 ? -15.614 -5.617 -0.865 1.00 95.25 115 GLN A O 1
ATOM 934 N N . LYS A 1 116 ? -14.009 -6.453 0.481 1.00 94.56 116 LYS A N 1
ATOM 935 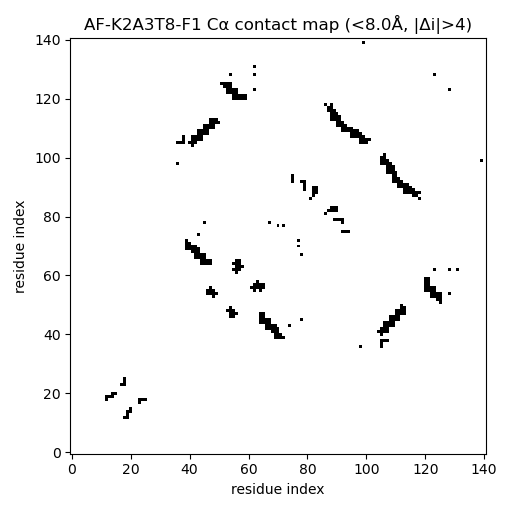C CA . LYS A 1 116 ? -14.907 -7.078 1.460 1.00 94.56 116 LYS A CA 1
ATOM 936 C C . LYS A 1 116 ? -14.337 -7.007 2.874 1.00 94.56 116 LYS A C 1
ATOM 938 O O . LYS A 1 116 ? -13.123 -6.910 3.055 1.00 94.56 116 LYS A O 1
ATOM 943 N N . GLY A 1 117 ? -15.233 -7.142 3.847 1.00 93.50 117 GLY A N 1
ATOM 944 C CA . GLY A 1 117 ? -14.938 -7.088 5.277 1.00 93.50 117 GLY A CA 1
ATOM 945 C C . GLY A 1 117 ? -15.309 -5.738 5.891 1.00 93.50 117 GLY A C 1
ATOM 946 O O . GLY A 1 117 ? -15.737 -4.826 5.185 1.00 93.50 117 GLY A O 1
ATOM 947 N N . ASN A 1 118 ? -15.177 -5.629 7.213 1.00 92.50 118 ASN A N 1
ATOM 948 C CA . ASN A 1 118 ? -15.510 -4.414 7.955 1.00 92.50 118 ASN A CA 1
ATOM 949 C C . ASN A 1 118 ? -14.239 -3.815 8.586 1.00 92.50 118 ASN A C 1
ATOM 951 O O . ASN A 1 118 ? -13.737 -4.375 9.564 1.00 92.50 118 ASN A O 1
ATOM 955 N N . PRO A 1 119 ? -13.673 -2.729 8.031 1.00 90.69 119 PRO A N 1
ATOM 956 C CA . PRO A 1 119 ? -12.468 -2.117 8.575 1.00 90.69 119 PRO A CA 1
ATOM 957 C C . PRO A 1 119 ? -12.752 -1.435 9.917 1.00 90.69 119 PRO A C 1
ATOM 959 O O . PRO A 1 119 ? -13.627 -0.582 10.018 1.00 90.69 119 PRO A O 1
ATOM 962 N N . ILE A 1 120 ? -11.952 -1.762 10.931 1.00 90.81 120 ILE A N 1
ATOM 963 C CA . ILE A 1 120 ? -12.003 -1.155 12.275 1.00 90.81 120 ILE A CA 1
ATOM 964 C C . ILE A 1 120 ? -10.966 -0.032 12.452 1.00 90.81 120 ILE A C 1
ATOM 966 O O . ILE A 1 120 ? -10.520 0.245 13.562 1.00 90.81 120 ILE A O 1
ATOM 970 N N . PHE A 1 121 ? -10.520 0.557 11.344 1.00 92.38 121 PHE A N 1
ATOM 971 C CA . PHE A 1 121 ? -9.464 1.565 11.318 1.00 92.38 121 PHE A CA 1
ATOM 972 C C . PHE A 1 121 ? -10.034 2.976 11.323 1.00 92.38 121 PHE A C 1
ATOM 974 O O . P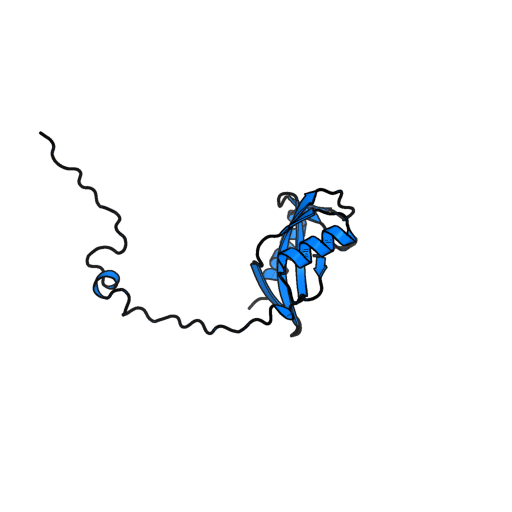HE A 1 121 ? -11.109 3.220 10.771 1.00 92.38 121 PHE A O 1
ATOM 981 N N . ASP A 1 122 ? -9.246 3.920 11.826 1.00 89.88 122 ASP A N 1
ATOM 982 C CA . ASP A 1 122 ? -9.611 5.327 11.762 1.00 89.88 122 ASP A CA 1
ATOM 983 C C . ASP A 1 122 ? -9.589 5.860 10.326 1.00 89.88 122 ASP A C 1
ATOM 985 O O . ASP A 1 122 ? -8.708 5.551 9.511 1.00 89.88 122 ASP A O 1
ATOM 989 N N . ILE A 1 123 ? -10.604 6.673 10.031 1.00 89.06 123 ILE A N 1
ATOM 990 C CA . ILE A 1 123 ? -10.916 7.188 8.700 1.00 89.06 123 ILE A CA 1
ATOM 991 C C . ILE A 1 123 ? -10.358 8.599 8.539 1.00 89.06 123 ILE A C 1
ATOM 993 O O . ILE A 1 123 ? -10.649 9.511 9.311 1.00 89.06 123 ILE A O 1
ATOM 997 N N . TYR A 1 124 ? -9.619 8.798 7.453 1.00 85.00 124 TYR A N 1
ATOM 998 C CA . TYR A 1 124 ? -9.094 10.089 7.040 1.00 85.00 124 TYR A CA 1
ATOM 999 C C . TYR A 1 124 ? -9.618 10.448 5.650 1.00 85.00 124 TYR A C 1
ATOM 1001 O O . TYR A 1 124 ? -9.465 9.703 4.679 1.00 85.00 124 TYR A O 1
ATOM 1009 N N . HIS A 1 125 ? -10.218 11.631 5.533 1.00 79.81 125 HIS A N 1
ATOM 1010 C CA . HIS A 1 125 ? -10.627 12.174 4.241 1.00 79.81 125 HIS A CA 1
ATOM 1011 C C . HIS A 1 125 ? -9.438 12.784 3.491 1.00 79.81 125 HIS A C 1
ATOM 1013 O O . HIS A 1 125 ? -8.514 13.346 4.087 1.00 79.81 125 HIS A O 1
ATOM 1019 N N . LYS A 1 126 ? -9.503 12.714 2.155 1.00 64.75 126 LYS A N 1
ATOM 1020 C CA . LYS A 1 126 ? -8.434 13.086 1.211 1.00 64.75 126 LYS A CA 1
ATOM 1021 C C . LYS A 1 126 ? -7.736 14.426 1.500 1.00 64.75 126 LYS A C 1
ATOM 1023 O O . LYS A 1 126 ? -6.542 14.543 1.256 1.00 64.75 126 LYS A O 1
ATOM 1028 N N . GLN A 1 127 ? -8.440 15.420 2.046 1.00 59.34 127 GLN A N 1
ATOM 1029 C CA . GLN A 1 127 ? -7.871 16.738 2.367 1.00 59.34 127 GLN A CA 1
ATOM 1030 C C . GLN A 1 127 ? -6.750 16.688 3.426 1.00 59.34 127 GLN A C 1
ATOM 1032 O O . GLN A 1 127 ? -5.853 17.523 3.375 1.00 59.34 127 GLN A O 1
ATOM 1037 N N . LYS A 1 128 ? -6.744 15.692 4.329 1.00 51.97 128 LYS A N 1
ATOM 1038 C CA . LYS A 1 128 ? -5.662 15.478 5.312 1.00 51.97 128 LYS A CA 1
ATOM 1039 C C . LYS A 1 128 ? -4.604 14.470 4.847 1.00 51.97 128 LYS A C 1
ATOM 1041 O O . LYS A 1 128 ? -3.432 14.637 5.166 1.00 51.97 128 LYS A O 1
ATOM 1046 N N . SER A 1 129 ? -4.976 13.460 4.057 1.00 50.66 129 SER A N 1
ATOM 1047 C CA . SER A 1 129 ? -4.023 12.447 3.569 1.00 50.66 129 SER A CA 1
ATOM 1048 C C . SER A 1 129 ? -3.134 12.942 2.420 1.00 50.66 129 SER A C 1
ATOM 1050 O O . SER A 1 129 ? -2.044 12.410 2.219 1.00 50.66 129 SER A O 1
ATOM 1052 N N . TRP A 1 130 ? -3.546 13.989 1.691 1.00 47.41 130 TRP A N 1
ATOM 1053 C CA . TRP A 1 130 ? -2.784 14.537 0.559 1.00 47.41 130 TRP A CA 1
ATOM 1054 C C . TRP A 1 130 ? -1.435 15.152 0.961 1.00 47.41 130 TRP A C 1
ATOM 1056 O O . TRP A 1 130 ? -0.493 15.086 0.175 1.00 47.41 130 TRP A O 1
ATOM 1066 N N . ILE A 1 131 ? -1.325 15.696 2.180 1.00 49.44 131 ILE A N 1
ATOM 1067 C CA . ILE A 1 131 ? -0.074 16.257 2.723 1.00 49.44 131 ILE A CA 1
ATOM 1068 C C . ILE A 1 131 ? 0.934 15.134 3.006 1.00 49.44 131 ILE A C 1
ATOM 1070 O O . ILE A 1 131 ? 2.102 15.253 2.648 1.00 49.44 131 ILE A O 1
ATOM 1074 N N . PHE A 1 132 ? 0.476 14.004 3.555 1.00 51.47 132 PHE A N 1
ATOM 1075 C CA . PHE A 1 132 ? 1.341 12.857 3.840 1.00 51.47 132 PHE A CA 1
ATOM 1076 C C . PHE A 1 132 ? 1.739 12.100 2.574 1.00 51.47 132 PHE A C 1
ATOM 1078 O O . PHE A 1 132 ? 2.918 11.827 2.383 1.00 51.47 132 PHE A O 1
ATOM 1085 N N . LEU A 1 133 ? 0.780 11.840 1.674 1.00 53.94 133 LEU A N 1
ATOM 1086 C CA . LEU A 1 133 ? 1.059 11.193 0.393 1.00 53.94 133 LEU A CA 1
ATOM 1087 C C . LEU A 1 133 ? 2.077 12.011 -0.405 1.00 53.94 133 LEU A C 1
ATOM 1089 O O . LEU A 1 133 ? 3.074 11.443 -0.838 1.00 53.94 133 LEU A O 1
ATOM 1093 N N . LYS A 1 134 ? 1.904 13.338 -0.519 1.00 51.19 134 LYS A N 1
ATOM 1094 C CA . LYS A 1 134 ? 2.903 14.205 -1.164 1.00 51.19 134 LYS A CA 1
ATOM 1095 C C . LYS A 1 134 ? 4.261 14.164 -0.476 1.00 51.19 134 LYS A C 1
ATOM 1097 O O . LYS A 1 134 ? 5.233 14.014 -1.198 1.00 51.19 134 LYS A O 1
ATOM 1102 N N . ASN A 1 135 ? 4.336 14.220 0.855 1.00 45.72 135 ASN A N 1
ATOM 1103 C CA . ASN A 1 135 ? 5.619 14.192 1.567 1.00 45.72 135 ASN A CA 1
ATOM 1104 C C . ASN A 1 135 ? 6.396 12.879 1.367 1.00 45.72 135 ASN A C 1
ATOM 1106 O O . ASN A 1 135 ? 7.610 12.927 1.187 1.00 45.72 135 ASN A O 1
ATOM 1110 N N . THR A 1 136 ? 5.715 11.730 1.255 1.00 47.62 136 THR A N 1
ATOM 1111 C CA . THR A 1 136 ? 6.349 10.472 0.800 1.00 47.62 136 THR A CA 1
ATOM 1112 C C . THR A 1 136 ? 6.828 10.507 -0.658 1.00 47.62 136 THR A C 1
ATOM 1114 O O . THR A 1 136 ? 7.699 9.724 -1.024 1.00 47.62 136 THR A O 1
ATOM 1117 N N . TYR A 1 137 ? 6.292 11.397 -1.501 1.00 44.59 137 TYR A N 1
ATOM 1118 C CA . TYR A 1 137 ? 6.744 11.591 -2.886 1.00 44.59 137 TYR A CA 1
ATOM 1119 C C . TYR A 1 137 ? 7.738 12.762 -3.062 1.00 44.59 137 TYR A C 1
ATOM 1121 O O . TYR A 1 137 ? 8.376 12.826 -4.109 1.00 44.59 137 TYR A O 1
ATOM 1129 N N . THR A 1 138 ? 7.889 13.686 -2.099 1.00 35.22 138 THR A N 1
ATOM 1130 C CA . THR A 1 138 ? 8.698 14.918 -2.256 1.00 35.22 138 THR A CA 1
ATOM 1131 C C . THR A 1 138 ? 10.066 14.919 -1.570 1.00 35.22 138 THR A C 1
ATOM 1133 O O . THR A 1 138 ? 10.831 15.846 -1.809 1.00 35.22 138 THR A O 1
ATOM 1136 N N . HIS A 1 139 ? 10.440 13.897 -0.795 1.00 33.50 139 HIS A N 1
ATOM 1137 C CA . HIS A 1 139 ? 11.834 13.718 -0.334 1.00 33.50 139 HIS A CA 1
ATOM 1138 C C . HIS A 1 139 ? 12.672 12.814 -1.249 1.00 33.50 139 HIS A C 1
ATOM 1140 O O . HIS A 1 139 ? 13.618 12.167 -0.816 1.00 33.50 139 HIS A O 1
ATOM 1146 N N . ILE A 1 140 ? 12.334 12.803 -2.540 1.00 38.00 140 ILE A N 1
ATOM 1147 C CA . ILE A 1 140 ? 13.112 12.149 -3.592 1.00 38.00 140 ILE A CA 1
ATOM 1148 C C . ILE A 1 140 ? 13.675 13.250 -4.504 1.00 38.00 140 ILE A C 1
ATOM 1150 O O . ILE A 1 140 ? 13.136 13.522 -5.578 1.00 38.00 140 ILE A O 1
ATOM 1154 N N . GLN A 1 141 ? 14.734 13.913 -4.040 1.00 31.66 141 GLN A N 1
ATOM 1155 C CA . GLN A 1 141 ? 15.750 14.534 -4.894 1.00 31.66 141 GLN A CA 1
ATOM 1156 C C . GLN A 1 141 ? 17.121 14.055 -4.439 1.00 31.66 141 GLN A C 1
ATOM 1158 O O . GLN A 1 141 ? 17.347 14.044 -3.210 1.00 31.66 141 GLN A O 1
#

Mean predicted aligned error: 12.03 Å

Nearest PDB structures (foldseek):
  3rh7-assembly2_D  TM=7.750E-01  e=6.133E-04  Sinorhizobium meliloti 1021
  5ltu-assembly1_B  TM=6.964E-01  e=6.873E-03  Homo sapiens
  5zrc-assembly1_A  TM=6.073E-01  e=2.461E-03  Mycolicibacterium smegmatis MC2 155
  3gwy-assembly1_A  TM=7.328E-01  e=2.596E-02  Bacteroides fragilis NCTC 9343
  3o52-assembly1_A  TM=5.547E-01  e=1.114E-02  Escherichia coli K-12